Protein AF-A0A930XQI2-F1 (afdb_monomer_lite)

Secondary structure (DSSP, 8-state):
-PPB---HHHHHHHHHHHHHHHHHHHHHHHHTSS-----------------------------HHHHHHHHHHHT-TTT-GGGSS-BSSHHHHHHHHHHHHHHHHHHHHHHHSHHHHHHHHHHHT--

Radius of gyration: 22.79 Å; chains: 1; bounding box: 44×42×72 Å

Foldseek 3Di:
DDFDAQDLVLLLVLLVVVLVVVLVVVVVVVVPPDDPDDDPDDDDDDDDDDDPDDDCPVSVDPDPPLLVVLSCVLPPCVNCVRNVDGDPDPVVSVVSSVVSSVSSNVSSVVVVPPPVVVVVVVVVVVD

pLDDT: mean 75.08, std 19.63, range [41.56, 96.0]

Sequence (127 aa):
MQPIYPLRSYIRFSAKSQLLAEQLGTAVAQHFTSTSDVDPFGTPPTSVSEPSDYSQNSLPRFDDELFSVVAATVLHPCRHPEVYEPCASAAEASAIEDRVSAEIVAAYQNVQSPFKAEIVERLNQLL

Structure (mmCIF, N/CA/C/O backbone):
data_AF-A0A930XQI2-F1
#
_entry.id   AF-A0A930XQI2-F1
#
loop_
_atom_site.group_PDB
_atom_site.id
_atom_site.type_symbol
_atom_site.label_atom_id
_atom_site.label_alt_id
_atom_site.label_comp_id
_atom_site.label_asym_id
_atom_site.label_entity_id
_atom_site.label_seq_id
_atom_site.pdbx_PDB_ins_code
_atom_site.Cartn_x
_atom_site.Cartn_y
_atom_site.Cartn_z
_atom_site.occupancy
_atom_site.B_iso_or_equiv
_atom_site.auth_seq_id
_atom_site.auth_comp_id
_atom_site.auth_asym_id
_atom_site.auth_atom_id
_atom_site.pdbx_PDB_model_num
ATOM 1 N N . MET A 1 1 ? 18.046 -7.227 -21.001 1.00 69.44 1 MET A N 1
ATOM 2 C CA . MET A 1 1 ? 17.536 -6.199 -20.070 1.00 69.44 1 MET A CA 1
ATOM 3 C C . MET A 1 1 ? 16.785 -6.910 -18.964 1.00 69.44 1 MET A C 1
ATOM 5 O O . MET A 1 1 ? 16.069 -7.853 -19.278 1.00 69.44 1 MET A O 1
ATOM 9 N N . GLN A 1 2 ? 17.016 -6.553 -17.700 1.00 80.81 2 GLN A N 1
ATOM 10 C CA . GLN A 1 2 ? 16.258 -7.136 -16.590 1.00 80.81 2 GLN A CA 1
ATOM 11 C C . GLN A 1 2 ? 14.880 -6.464 -16.518 1.00 80.81 2 GLN A C 1
ATOM 13 O O . GLN A 1 2 ? 14.814 -5.246 -16.689 1.00 80.81 2 GLN A O 1
ATOM 18 N N . PRO A 1 3 ? 13.797 -7.229 -16.315 1.00 85.81 3 PRO A N 1
ATOM 19 C CA . PRO A 1 3 ? 12.474 -6.654 -16.123 1.00 85.81 3 PRO A CA 1
ATOM 20 C C . PRO A 1 3 ? 12.429 -5.851 -14.816 1.00 85.81 3 PRO A C 1
ATOM 22 O O . PRO A 1 3 ? 12.958 -6.292 -13.794 1.00 85.81 3 PRO A O 1
ATOM 25 N N . ILE A 1 4 ? 11.816 -4.670 -14.869 1.00 92.38 4 ILE A N 1
ATOM 26 C CA . ILE A 1 4 ? 11.645 -3.769 -13.726 1.00 92.38 4 ILE A CA 1
ATOM 27 C C . ILE A 1 4 ? 10.245 -4.003 -13.177 1.00 92.38 4 ILE A C 1
ATOM 29 O O . ILE A 1 4 ? 9.290 -4.015 -13.946 1.00 92.38 4 ILE A O 1
ATOM 33 N N . TYR A 1 5 ? 10.126 -4.183 -11.867 1.00 93.56 5 TYR A N 1
ATOM 34 C CA . TYR A 1 5 ? 8.843 -4.391 -11.205 1.00 93.56 5 TYR A CA 1
ATOM 35 C C . TYR A 1 5 ? 8.682 -3.414 -10.046 1.00 93.56 5 TYR A C 1
ATOM 37 O O . TYR A 1 5 ? 9.676 -3.141 -9.365 1.00 93.56 5 TYR A O 1
ATOM 45 N N . PRO A 1 6 ? 7.448 -2.971 -9.763 1.00 93.12 6 PRO A N 1
ATOM 46 C CA . PRO A 1 6 ? 7.131 -2.283 -8.524 1.00 93.12 6 PRO A CA 1
ATOM 47 C C . PRO A 1 6 ? 7.478 -3.152 -7.308 1.00 93.12 6 PRO A C 1
ATOM 49 O O . PRO A 1 6 ? 7.094 -4.325 -7.197 1.00 93.12 6 PRO A O 1
ATOM 52 N N . LEU A 1 7 ? 8.205 -2.581 -6.357 1.00 93.81 7 LEU A N 1
ATOM 53 C CA . LEU A 1 7 ? 8.669 -3.273 -5.168 1.00 93.81 7 LEU A CA 1
ATOM 54 C C . LEU A 1 7 ? 7.603 -3.234 -4.076 1.00 93.81 7 LEU A C 1
ATOM 56 O O . LEU A 1 7 ? 7.412 -2.257 -3.358 1.00 93.81 7 LEU A O 1
ATOM 60 N N . ARG A 1 8 ? 6.945 -4.370 -3.864 1.00 92.88 8 ARG A N 1
ATOM 61 C CA . ARG A 1 8 ? 5.876 -4.524 -2.857 1.00 92.88 8 ARG A CA 1
ATOM 62 C C . ARG A 1 8 ? 6.361 -4.250 -1.429 1.00 92.88 8 ARG A C 1
ATOM 64 O O . ARG A 1 8 ? 5.598 -3.765 -0.597 1.00 92.88 8 ARG A O 1
ATOM 71 N N . SER A 1 9 ? 7.630 -4.543 -1.142 1.00 93.06 9 SER A N 1
ATOM 72 C CA . SER A 1 9 ? 8.288 -4.177 0.117 1.00 93.06 9 SER A CA 1
ATOM 73 C C . SER A 1 9 ? 8.449 -2.664 0.263 1.00 93.06 9 SER A C 1
ATOM 75 O O . SER A 1 9 ? 8.172 -2.141 1.340 1.00 93.06 9 SER A O 1
ATOM 77 N N . TYR A 1 10 ? 8.833 -1.967 -0.810 1.00 93.69 10 TYR A N 1
ATOM 78 C CA . TYR A 1 10 ? 8.949 -0.510 -0.830 1.00 93.69 10 TYR A CA 1
ATOM 79 C C . TYR A 1 10 ? 7.587 0.158 -0.637 1.00 93.69 10 TYR A C 1
ATOM 81 O O . TYR A 1 10 ? 7.456 1.024 0.220 1.00 93.69 10 TYR A O 1
ATOM 89 N N . ILE A 1 11 ? 6.548 -0.324 -1.325 1.00 94.12 11 ILE A N 1
ATOM 90 C CA . ILE A 1 11 ? 5.170 0.170 -1.178 1.00 94.12 11 ILE A CA 1
ATOM 91 C C . ILE A 1 11 ? 4.709 0.108 0.286 1.00 94.12 11 ILE A C 1
ATOM 93 O O . ILE A 1 11 ? 4.231 1.100 0.837 1.00 94.12 11 ILE A O 1
ATOM 97 N N . ARG A 1 12 ? 4.888 -1.048 0.944 1.00 93.75 12 ARG A N 1
ATOM 98 C CA . ARG A 1 12 ? 4.540 -1.224 2.367 1.00 93.75 12 ARG A CA 1
ATOM 99 C C . ARG A 1 12 ? 5.370 -0.319 3.271 1.00 93.75 12 ARG A C 1
ATOM 101 O O . ARG A 1 12 ? 4.831 0.267 4.204 1.00 93.75 12 ARG A O 1
ATOM 108 N N . PHE A 1 13 ? 6.670 -0.219 3.010 1.00 94.69 13 PHE A N 1
ATOM 109 C CA . PHE A 1 13 ? 7.567 0.627 3.788 1.00 94.69 13 PHE A CA 1
ATOM 110 C C . PHE A 1 13 ? 7.182 2.108 3.681 1.00 94.69 13 PHE A C 1
ATOM 112 O O . PHE A 1 13 ? 7.039 2.765 4.709 1.00 94.69 13 PHE A O 1
ATOM 119 N N . SER A 1 14 ? 6.952 2.605 2.463 1.00 93.00 14 SER A N 1
ATOM 120 C CA . SER A 1 14 ? 6.549 3.988 2.195 1.00 93.00 14 SER A CA 1
ATOM 121 C C . SER A 1 14 ? 5.236 4.323 2.904 1.00 93.00 14 SER A C 1
ATOM 123 O O . SER A 1 14 ? 5.188 5.265 3.695 1.00 93.00 14 SER A O 1
ATOM 125 N N . ALA A 1 15 ? 4.207 3.483 2.736 1.00 91.62 15 ALA A N 1
ATOM 126 C CA . ALA A 1 15 ? 2.913 3.682 3.388 1.00 91.62 15 ALA A CA 1
ATOM 127 C C . ALA A 1 15 ? 3.027 3.690 4.923 1.00 91.62 15 ALA A C 1
ATOM 129 O O . ALA A 1 15 ? 2.484 4.569 5.592 1.00 91.62 15 ALA A O 1
ATOM 130 N N . LYS A 1 16 ? 3.781 2.742 5.497 1.00 91.69 16 LYS A N 1
ATOM 131 C CA . LYS A 1 16 ? 4.007 2.684 6.948 1.00 91.69 16 LYS A CA 1
ATOM 132 C C . LYS A 1 16 ? 4.763 3.915 7.454 1.00 91.69 16 LYS A C 1
ATOM 134 O O . LYS A 1 16 ? 4.397 4.466 8.488 1.00 91.69 16 LYS A O 1
ATOM 139 N N . SER A 1 17 ? 5.795 4.357 6.737 1.00 89.56 17 SER A N 1
ATOM 140 C CA . SER A 1 17 ? 6.571 5.544 7.105 1.00 89.56 17 SER A CA 1
ATOM 141 C C . SER A 1 17 ? 5.712 6.809 7.105 1.00 89.56 17 SER A C 1
ATOM 143 O O . SER A 1 17 ? 5.868 7.633 8.003 1.00 89.56 17 SER A O 1
ATOM 145 N N . GLN A 1 18 ? 4.805 6.958 6.134 1.00 89.50 18 GLN A N 1
ATOM 146 C CA . GLN A 1 18 ? 3.879 8.093 6.067 1.00 89.50 18 GLN A CA 1
ATOM 147 C C . GLN A 1 18 ? 2.922 8.102 7.267 1.00 89.50 18 GLN A C 1
ATOM 149 O O . GLN A 1 18 ? 2.842 9.100 7.979 1.00 89.50 18 GLN A O 1
ATOM 154 N N . LEU A 1 19 ? 2.288 6.965 7.568 1.00 88.56 19 LEU A N 1
ATOM 155 C CA . LEU A 1 19 ? 1.374 6.841 8.711 1.00 88.56 19 LEU A CA 1
ATOM 156 C C . LEU A 1 19 ? 2.068 7.103 10.056 1.00 88.56 19 LEU A C 1
ATOM 158 O O . LEU A 1 19 ? 1.518 7.781 10.922 1.00 88.56 19 LEU A O 1
ATOM 162 N N . LEU A 1 20 ? 3.291 6.595 10.237 1.00 86.44 20 LEU A N 1
ATOM 163 C CA . LEU A 1 20 ? 4.073 6.858 11.447 1.00 86.44 20 LEU A CA 1
ATOM 164 C C . LEU A 1 20 ? 4.465 8.336 11.566 1.00 86.44 20 LEU A C 1
ATOM 166 O O . LEU A 1 20 ? 4.419 8.888 12.665 1.00 86.44 20 LEU A O 1
ATOM 170 N N . ALA A 1 21 ? 4.825 8.989 10.456 1.00 84.38 21 ALA A N 1
ATOM 171 C CA . ALA A 1 21 ? 5.153 10.413 10.447 1.00 84.38 21 ALA A CA 1
ATOM 172 C C . ALA A 1 21 ? 3.947 11.282 10.842 1.00 84.38 21 ALA A C 1
ATOM 174 O O . ALA A 1 21 ? 4.096 12.209 11.638 1.00 84.38 21 ALA A O 1
ATOM 175 N N . GLU A 1 22 ? 2.747 10.955 10.361 1.00 79.50 22 GLU A N 1
ATOM 176 C CA . GLU A 1 22 ? 1.507 11.644 10.744 1.00 79.50 22 GLU A CA 1
ATOM 177 C C . GLU A 1 22 ? 1.162 11.449 12.226 1.00 79.50 2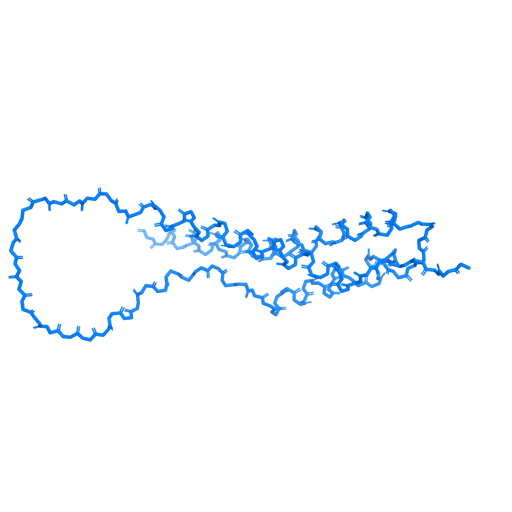2 GLU A C 1
ATOM 179 O O . GLU A 1 22 ? 0.757 12.398 12.904 1.00 79.50 22 GLU A O 1
ATOM 184 N N . GLN A 1 23 ? 1.368 10.243 12.762 1.00 74.12 23 GLN A N 1
ATOM 185 C CA . GLN A 1 23 ? 1.157 9.951 14.184 1.00 74.12 23 GLN A CA 1
ATOM 186 C C . GLN A 1 23 ? 2.161 10.678 15.087 1.00 74.12 23 GLN A C 1
ATOM 188 O O . GLN A 1 23 ? 1.786 11.189 16.141 1.00 74.12 23 GLN A O 1
ATOM 193 N N . LEU A 1 24 ? 3.425 10.779 14.672 1.00 70.00 24 LEU A N 1
ATOM 194 C CA . LEU A 1 24 ? 4.448 11.548 15.388 1.00 70.00 24 LEU A CA 1
ATOM 195 C C . LEU A 1 24 ? 4.178 13.059 15.309 1.00 70.00 24 LEU A C 1
ATOM 197 O O . LEU A 1 24 ? 4.322 13.760 16.309 1.00 70.00 24 LEU A O 1
ATOM 201 N N . GLY A 1 25 ? 3.740 13.563 14.152 1.00 58.25 25 GLY A N 1
ATOM 202 C CA . GLY A 1 25 ? 3.392 14.975 13.967 1.00 58.25 25 GLY A CA 1
ATOM 203 C C . GLY A 1 25 ? 2.190 15.412 14.811 1.00 58.25 25 GLY A C 1
ATOM 204 O O . GLY A 1 25 ? 2.207 16.485 15.415 1.00 58.25 25 GLY A O 1
ATOM 205 N N . THR A 1 26 ? 1.170 14.558 14.915 1.00 56.44 26 THR A N 1
ATOM 206 C CA . THR A 1 26 ? -0.009 14.799 15.765 1.00 56.44 26 THR A CA 1
ATOM 207 C C . THR A 1 26 ? 0.301 14.652 17.257 1.00 56.44 26 THR A C 1
ATOM 209 O O . THR A 1 26 ? -0.201 15.446 18.054 1.00 56.44 26 THR A O 1
ATOM 212 N N . ALA A 1 27 ? 1.181 13.719 17.639 1.00 52.88 27 ALA A N 1
ATOM 213 C CA . ALA A 1 27 ? 1.646 13.560 19.018 1.00 52.88 27 ALA A CA 1
ATOM 214 C C . ALA A 1 27 ? 2.308 14.833 19.564 1.00 52.88 27 ALA A C 1
ATOM 216 O O . ALA A 1 27 ? 1.982 15.296 20.656 1.00 52.88 27 ALA A O 1
ATOM 217 N N . VAL A 1 28 ? 3.213 15.432 18.785 1.00 50.81 28 VAL A N 1
ATOM 218 C CA . VAL A 1 28 ? 3.949 16.640 19.189 1.00 50.81 28 VAL A CA 1
ATOM 219 C C . VAL A 1 28 ? 3.014 17.845 19.348 1.00 50.81 28 VAL A C 1
ATOM 221 O O . VAL A 1 28 ? 3.188 18.630 20.279 1.00 50.81 28 VAL A O 1
ATOM 224 N N . ALA A 1 29 ? 1.986 17.968 18.502 1.00 47.59 29 ALA A N 1
ATOM 225 C CA . ALA A 1 29 ? 1.014 19.059 18.587 1.00 47.59 29 ALA A CA 1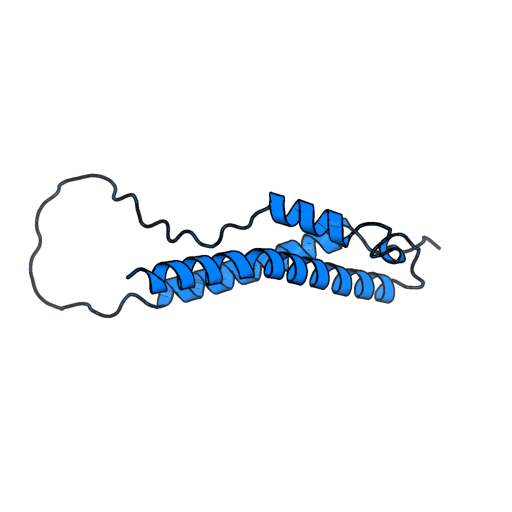
ATOM 226 C C . ALA A 1 29 ? 0.149 19.003 19.863 1.00 47.59 29 ALA A C 1
ATOM 228 O O . ALA A 1 29 ? -0.172 20.046 20.430 1.00 47.59 29 ALA A O 1
ATOM 229 N N . GLN A 1 30 ? -0.193 17.805 20.351 1.00 46.91 30 GLN A N 1
ATOM 230 C CA . GLN A 1 30 ? -1.025 17.632 21.552 1.00 46.91 30 GLN A CA 1
ATOM 231 C C . GLN A 1 30 ? -0.267 17.861 22.868 1.00 46.91 30 GLN A C 1
ATOM 233 O O . GLN A 1 30 ? -0.881 18.187 23.881 1.00 46.91 30 GLN A O 1
ATOM 238 N N . HIS A 1 31 ? 1.064 17.736 22.872 1.00 46.09 31 HIS A N 1
ATOM 239 C CA . HIS A 1 31 ? 1.880 17.998 24.062 1.00 46.09 31 HIS A CA 1
ATOM 240 C C . HIS A 1 31 ? 2.143 19.489 24.323 1.00 46.09 31 HIS A C 1
ATOM 242 O O . HIS A 1 31 ? 2.588 19.840 25.414 1.00 46.09 31 HIS A O 1
ATOM 248 N N . PHE A 1 32 ? 1.858 20.374 23.363 1.00 45.34 32 PHE A N 1
ATOM 249 C CA . PHE A 1 32 ? 2.159 21.805 23.480 1.00 45.34 32 PHE A CA 1
ATOM 250 C C . PHE A 1 32 ? 0.986 22.670 23.973 1.00 45.34 32 PHE A C 1
ATOM 252 O O . PHE A 1 32 ? 1.171 23.864 24.197 1.00 45.34 32 PHE A O 1
ATOM 259 N N . THR A 1 33 ? -0.210 22.106 24.175 1.00 46.34 33 THR A N 1
ATOM 260 C CA . THR A 1 33 ? -1.412 22.886 24.539 1.00 46.34 33 THR A CA 1
ATOM 261 C C . THR A 1 33 ? -1.707 22.980 26.039 1.00 46.34 33 THR A C 1
ATOM 263 O O . THR A 1 33 ? -2.703 23.594 26.408 1.00 46.34 33 THR A O 1
ATOM 266 N N . SER A 1 34 ? -0.867 22.436 26.927 1.00 49.09 34 SER A N 1
ATOM 267 C CA . SER A 1 34 ? -1.115 22.498 28.378 1.00 49.09 34 SER A CA 1
ATOM 268 C C . SER A 1 34 ? 0.130 22.817 29.196 1.00 49.09 34 SER A C 1
ATOM 270 O O . SER A 1 34 ? 0.572 21.978 29.962 1.00 49.09 34 SER A O 1
ATOM 272 N N . THR A 1 35 ? 0.659 24.040 29.108 1.00 50.22 35 THR A N 1
ATOM 273 C CA . THR A 1 35 ? 1.407 24.646 30.229 1.00 50.22 35 THR A CA 1
ATOM 274 C C . THR A 1 35 ? 1.374 26.173 30.123 1.00 50.22 35 THR A C 1
ATOM 276 O O . THR A 1 35 ? 2.261 26.772 29.518 1.00 50.22 35 THR A O 1
ATOM 279 N N . SER A 1 36 ? 0.363 26.835 30.683 1.00 47.66 36 SER A N 1
ATOM 280 C CA . SER A 1 36 ? 0.417 28.283 30.954 1.00 47.66 36 SER A CA 1
ATOM 281 C C . SER A 1 36 ? -0.587 28.673 32.039 1.00 47.66 36 SER A C 1
ATOM 283 O O . SER A 1 36 ? -1.500 29.438 31.780 1.00 47.66 36 SER A O 1
ATOM 285 N N . ASP A 1 37 ? -0.415 28.142 33.246 1.00 45.53 37 ASP A N 1
ATOM 286 C CA . ASP A 1 37 ? -0.809 28.858 34.463 1.00 45.53 37 ASP A CA 1
ATOM 287 C C . ASP A 1 37 ? 0.170 28.451 35.568 1.00 45.53 37 ASP A C 1
ATOM 289 O O . ASP A 1 37 ? 0.072 27.383 36.170 1.00 45.53 37 ASP A O 1
ATOM 293 N N . VAL A 1 38 ? 1.211 29.267 35.737 1.00 50.09 38 VAL A N 1
ATOM 294 C CA . VAL A 1 38 ? 2.162 29.176 36.848 1.00 50.09 38 VAL A CA 1
ATOM 295 C C . VAL A 1 38 ? 1.888 30.374 37.743 1.00 50.09 38 VAL A C 1
ATOM 297 O O . VAL A 1 38 ? 2.313 31.490 37.446 1.00 50.09 38 VAL A O 1
ATOM 300 N N . ASP A 1 39 ? 1.155 30.128 38.826 1.00 42.78 39 ASP A N 1
ATOM 301 C CA . ASP A 1 39 ? 1.002 31.057 39.942 1.00 42.78 39 ASP A CA 1
ATOM 302 C C . ASP A 1 39 ? 2.360 31.237 40.652 1.00 42.78 39 ASP A C 1
ATOM 304 O O . ASP A 1 39 ? 2.981 30.248 41.058 1.00 42.78 39 ASP A O 1
ATOM 308 N N . PRO A 1 40 ? 2.861 32.472 40.833 1.00 49.12 40 PRO A N 1
ATOM 309 C CA . PRO A 1 40 ? 4.192 32.705 41.374 1.00 49.12 40 PRO A CA 1
ATOM 310 C C . PRO A 1 40 ? 4.189 32.946 42.893 1.00 49.12 40 PRO A C 1
ATOM 312 O O . PRO A 1 40 ? 4.827 33.893 43.323 1.00 49.12 40 PRO A O 1
ATOM 315 N N . PHE A 1 41 ? 3.514 32.157 43.740 1.00 48.16 41 PHE A N 1
ATOM 316 C CA . PHE A 1 41 ? 3.669 32.297 45.206 1.00 48.16 41 PHE A CA 1
ATOM 317 C C . PHE A 1 41 ? 3.253 31.037 46.002 1.00 48.16 41 PHE A C 1
ATOM 319 O O . PHE A 1 41 ? 2.080 30.692 46.036 1.00 48.16 41 PHE A O 1
ATOM 326 N N . GLY A 1 42 ? 4.190 30.432 46.759 1.00 41.56 42 GLY A N 1
ATOM 327 C CA . GLY A 1 42 ? 3.873 29.808 48.062 1.00 41.56 42 GLY A CA 1
ATOM 328 C C . GLY A 1 42 ? 4.187 28.317 48.308 1.00 41.56 42 GLY A C 1
ATOM 329 O O . GLY A 1 42 ? 3.351 27.456 48.081 1.00 41.56 42 GLY A O 1
ATOM 330 N N . THR A 1 43 ? 5.308 28.077 49.010 1.00 45.78 43 THR A N 1
ATOM 331 C CA . THR A 1 43 ? 5.608 26.993 49.995 1.00 45.78 43 THR A CA 1
ATOM 332 C C . THR A 1 43 ? 5.819 25.517 49.575 1.00 45.78 43 THR A C 1
ATOM 334 O O . THR A 1 43 ? 5.058 24.981 48.779 1.00 45.78 43 THR A O 1
ATOM 337 N N . PRO A 1 44 ? 6.811 24.809 50.182 1.00 61.84 44 PRO A N 1
ATOM 338 C CA . PRO A 1 44 ? 7.031 23.373 49.994 1.00 61.84 44 PRO A CA 1
ATOM 339 C C . PRO A 1 44 ? 6.309 22.532 51.065 1.00 61.84 44 PRO A C 1
ATOM 341 O O . PRO A 1 44 ? 6.233 22.949 52.225 1.00 61.84 44 PRO A O 1
ATOM 344 N N . PRO A 1 45 ? 5.880 21.305 50.727 1.00 48.62 45 PRO A N 1
ATOM 345 C CA . PRO A 1 45 ? 5.926 20.233 51.717 1.00 48.62 45 PRO A CA 1
ATOM 346 C C . PRO A 1 45 ? 6.465 18.899 51.168 1.00 48.62 45 PRO A C 1
ATOM 348 O O . PRO A 1 45 ? 6.101 18.430 50.098 1.00 48.62 45 PRO A O 1
ATOM 351 N N . THR A 1 46 ? 7.354 18.313 51.969 1.00 41.94 46 THR A N 1
ATOM 352 C CA . THR A 1 46 ? 7.372 16.918 52.438 1.00 41.94 46 THR A CA 1
ATOM 353 C C . THR A 1 46 ? 6.945 15.786 51.489 1.00 41.94 46 THR A C 1
ATOM 355 O O . THR A 1 46 ? 5.779 15.623 51.156 1.00 41.94 46 THR A O 1
ATOM 358 N N . SER A 1 47 ? 7.934 14.928 51.212 1.00 55.38 47 SER A N 1
ATOM 359 C CA . SER A 1 47 ? 7.879 13.496 50.873 1.00 55.38 47 SER A CA 1
ATOM 360 C C . SER A 1 47 ? 6.559 12.767 51.178 1.00 55.38 47 SER A C 1
ATOM 362 O O . SER A 1 47 ? 6.108 12.831 52.319 1.00 55.38 47 SER A O 1
ATOM 364 N N . VAL A 1 48 ? 6.022 12.020 50.196 1.00 45.94 48 VAL A N 1
ATOM 365 C CA . VAL A 1 48 ? 5.425 10.662 50.293 1.00 45.94 48 VAL A CA 1
ATOM 366 C C . VAL A 1 48 ? 4.805 10.249 48.935 1.00 45.94 48 VAL A C 1
ATOM 368 O O . VAL A 1 48 ? 4.115 11.039 48.300 1.00 45.94 48 VAL A O 1
ATOM 371 N N . SER A 1 49 ? 5.030 8.977 48.570 1.00 44.47 49 SER A N 1
ATOM 372 C CA . SER A 1 49 ? 4.315 8.126 47.592 1.00 44.47 49 SER A CA 1
ATOM 373 C C . SER A 1 49 ? 4.575 8.275 46.083 1.00 44.47 49 SER A C 1
ATOM 375 O O . SER A 1 49 ? 4.098 9.197 45.440 1.00 44.47 49 SER A O 1
ATOM 377 N N . GLU A 1 50 ? 5.324 7.293 45.560 1.00 45.50 50 GLU A N 1
ATOM 378 C CA . GLU A 1 50 ? 4.955 6.295 44.526 1.00 45.50 50 GLU A CA 1
ATOM 379 C C . GLU A 1 50 ? 4.074 6.659 43.303 1.00 45.50 50 GLU A C 1
ATOM 381 O O . GLU A 1 50 ? 3.273 7.589 43.315 1.00 45.50 50 GLU A O 1
ATOM 386 N N . PRO A 1 51 ? 4.273 5.931 42.184 1.00 49.41 51 PRO A N 1
ATOM 387 C CA . PRO A 1 51 ? 4.167 6.466 40.838 1.00 49.41 51 PRO A CA 1
ATOM 388 C C . PRO A 1 51 ? 2.707 6.649 40.439 1.00 49.41 51 PRO A C 1
ATOM 390 O O . PRO A 1 51 ? 1.927 5.699 40.414 1.00 49.41 51 PRO A O 1
ATOM 393 N N . SER A 1 52 ? 2.344 7.873 40.065 1.00 44.12 52 SER A N 1
ATOM 394 C CA . SER A 1 52 ? 1.097 8.112 39.343 1.00 44.12 52 SER A CA 1
ATOM 395 C C . SER A 1 52 ? 1.269 7.648 37.898 1.00 44.12 52 SER A C 1
ATOM 397 O O . SER A 1 52 ? 1.617 8.409 36.997 1.00 44.12 52 SER A O 1
ATOM 399 N N . ASP A 1 53 ? 1.058 6.345 37.724 1.00 48.62 53 ASP A N 1
ATOM 400 C CA . ASP A 1 53 ? 0.427 5.767 36.544 1.00 48.62 53 ASP A CA 1
ATOM 401 C C . ASP A 1 53 ? -0.883 6.524 36.235 1.00 48.62 53 ASP A C 1
ATOM 403 O O . ASP A 1 53 ? -1.488 7.117 37.128 1.00 48.62 53 ASP A O 1
ATOM 407 N N . TYR A 1 54 ? -1.338 6.468 34.982 1.00 45.19 54 TYR A N 1
ATOM 408 C CA . TYR A 1 54 ? -2.533 7.139 34.431 1.00 45.19 54 TYR A CA 1
ATOM 409 C C . TYR A 1 54 ? -2.372 8.591 33.948 1.00 45.19 54 TYR A C 1
ATOM 411 O O . TYR A 1 54 ? -3.148 9.489 34.263 1.00 45.19 54 TYR A O 1
ATOM 419 N N . SER A 1 55 ? -1.450 8.798 33.013 1.00 46.47 55 SER A N 1
ATOM 420 C CA . SER A 1 55 ? -1.778 9.588 31.816 1.00 46.47 55 SER A CA 1
ATOM 421 C C . SER A 1 55 ? -1.023 9.039 30.616 1.00 46.47 55 SER A C 1
ATOM 423 O O . SER A 1 55 ? -0.232 9.711 29.959 1.00 46.47 55 SER A O 1
ATOM 425 N N . GLN A 1 56 ? -1.314 7.777 30.294 1.00 45.00 56 GLN A N 1
ATOM 426 C CA . GLN A 1 56 ? -1.290 7.363 28.900 1.00 45.00 56 GLN A CA 1
ATOM 427 C C . GLN A 1 56 ? -2.418 8.130 28.202 1.00 45.00 56 GLN A C 1
ATOM 429 O O . GLN A 1 56 ? -3.511 7.605 27.999 1.00 45.00 56 GLN A O 1
ATOM 434 N N . ASN A 1 57 ? -2.142 9.384 27.826 1.00 42.84 57 ASN A N 1
ATOM 435 C CA . ASN A 1 57 ? -2.665 9.925 26.580 1.00 42.84 57 ASN A CA 1
ATOM 436 C C . ASN A 1 57 ? -2.291 8.879 25.539 1.00 42.84 57 ASN A C 1
ATOM 438 O O . ASN A 1 57 ? -1.146 8.842 25.082 1.00 42.84 57 ASN A O 1
ATOM 442 N N . SER A 1 58 ? -3.194 7.928 25.290 1.00 51.31 58 SER A N 1
ATOM 443 C CA . SER A 1 58 ? -2.959 6.857 24.344 1.00 51.31 58 SER A CA 1
ATOM 444 C C . SER A 1 58 ? -2.961 7.531 22.986 1.00 51.31 58 SER A C 1
ATOM 446 O O . SER A 1 58 ? -3.998 7.641 22.324 1.00 51.31 58 SER A O 1
ATOM 448 N N . LEU A 1 59 ? -1.790 8.037 22.599 1.00 52.59 59 LEU A N 1
ATOM 449 C CA . LEU A 1 59 ? -1.469 8.331 21.220 1.00 52.59 59 LEU A CA 1
ATOM 450 C C . LEU A 1 59 ? -2.069 7.195 20.403 1.00 52.59 59 LEU A C 1
ATOM 452 O O . LEU A 1 59 ? -1.915 6.041 20.825 1.00 52.59 59 LEU A O 1
ATOM 456 N N . PRO A 1 60 ? -2.811 7.486 19.321 1.00 58.66 60 PRO A N 1
ATOM 457 C CA . PRO A 1 60 ? -3.376 6.437 18.494 1.00 58.66 60 PRO A CA 1
ATOM 458 C C . PRO A 1 60 ? -2.222 5.532 18.082 1.00 58.66 60 PRO A C 1
ATOM 460 O O . PRO A 1 60 ? -1.393 5.900 17.256 1.00 58.66 60 PRO A O 1
ATOM 463 N N . ARG A 1 61 ? -2.109 4.386 18.753 1.00 73.56 61 ARG A N 1
ATOM 464 C CA . ARG A 1 61 ? -0.996 3.471 18.568 1.00 73.56 61 ARG A CA 1
ATOM 465 C C . ARG A 1 61 ? -1.114 2.965 17.141 1.00 73.56 61 ARG A C 1
ATOM 467 O O . ARG A 1 61 ? -2.212 2.626 16.703 1.00 73.56 61 ARG A O 1
ATOM 474 N N . PHE A 1 62 ? -0.011 2.982 16.400 1.00 83.69 62 PHE A N 1
ATOM 475 C CA . PHE A 1 62 ? 0.026 2.338 15.096 1.00 83.69 62 PHE A CA 1
ATOM 476 C C . PHE A 1 62 ? -0.435 0.886 15.247 1.00 83.69 62 PHE A C 1
ATOM 478 O O . PHE A 1 62 ? 0.114 0.149 16.069 1.00 83.69 62 PHE A O 1
ATOM 485 N N . ASP A 1 63 ? -1.457 0.502 14.493 1.00 88.50 63 ASP A N 1
ATOM 486 C CA . ASP A 1 63 ? -1.993 -0.849 14.499 1.00 88.50 63 ASP A CA 1
ATOM 487 C C . ASP A 1 63 ? -1.350 -1.621 13.344 1.00 88.50 63 ASP A C 1
ATOM 489 O O . ASP A 1 63 ? -1.761 -1.531 12.184 1.00 88.50 63 ASP A O 1
ATOM 493 N N . ASP A 1 64 ? -0.278 -2.344 13.673 1.00 87.56 64 ASP A N 1
ATOM 494 C CA . ASP A 1 64 ? 0.468 -3.172 12.725 1.00 87.56 64 ASP A CA 1
ATOM 495 C C . ASP A 1 64 ? -0.387 -4.303 12.128 1.00 87.56 64 ASP A C 1
ATOM 497 O O . ASP A 1 64 ? -0.180 -4.673 10.967 1.00 87.56 64 ASP A O 1
ATOM 501 N N . GLU A 1 65 ? -1.354 -4.842 12.879 1.00 89.75 65 GLU A N 1
ATOM 502 C CA . GLU A 1 65 ? -2.238 -5.904 12.389 1.00 89.75 65 GLU A CA 1
ATOM 503 C C . GLU A 1 65 ? -3.227 -5.345 11.367 1.00 89.75 65 GLU A C 1
ATOM 505 O O . GLU A 1 65 ? -3.330 -5.871 10.252 1.00 89.75 65 GLU A O 1
ATOM 510 N N . LEU A 1 66 ? -3.876 -4.225 11.695 1.00 89.25 66 LEU A N 1
ATOM 511 C CA . LEU A 1 66 ? -4.748 -3.509 10.769 1.00 89.25 66 LEU A CA 1
ATOM 512 C C . LEU A 1 66 ? -3.987 -3.094 9.506 1.00 89.25 66 LEU A C 1
ATOM 514 O O . LEU A 1 66 ? -4.469 -3.313 8.392 1.00 89.25 66 LEU A O 1
ATOM 518 N N . PHE A 1 67 ? -2.780 -2.542 9.658 1.00 92.94 67 PHE A N 1
ATOM 519 C CA . PHE A 1 67 ? -1.941 -2.171 8.522 1.00 92.94 67 PHE A CA 1
ATOM 520 C C . PHE A 1 67 ? -1.628 -3.375 7.628 1.00 92.94 67 PHE A C 1
ATOM 522 O O . PHE A 1 67 ? -1.736 -3.275 6.406 1.00 92.94 67 PHE A O 1
ATOM 529 N N . SER A 1 68 ? -1.280 -4.521 8.216 1.00 92.00 68 SER A N 1
ATOM 530 C CA . SER A 1 68 ? -1.003 -5.753 7.471 1.00 92.00 68 SER A CA 1
ATOM 531 C C . SER A 1 68 ? -2.213 -6.205 6.646 1.00 92.00 68 SER A C 1
ATOM 533 O O . SER A 1 68 ? -2.073 -6.505 5.455 1.00 92.00 68 SER A O 1
ATOM 535 N N . VAL A 1 69 ? -3.411 -6.184 7.239 1.00 93.69 69 VAL A N 1
ATOM 536 C CA . VAL A 1 69 ? -4.666 -6.546 6.559 1.00 93.69 69 VAL A CA 1
ATOM 537 C C . VAL A 1 69 ? -4.986 -5.572 5.424 1.00 93.69 69 VAL A C 1
ATOM 539 O O . VAL A 1 69 ? -5.283 -6.006 4.306 1.00 93.69 69 VAL A O 1
ATOM 542 N N . VAL A 1 70 ? -4.879 -4.264 5.671 1.00 92.62 70 VAL A N 1
ATOM 543 C CA . VAL A 1 70 ? -5.113 -3.229 4.652 1.00 92.62 70 VAL A CA 1
ATOM 544 C C . VAL A 1 70 ? -4.113 -3.376 3.507 1.00 92.62 70 VAL A C 1
ATOM 546 O O . VAL A 1 70 ? -4.517 -3.464 2.347 1.00 92.62 70 VAL A O 1
ATOM 549 N N . ALA A 1 71 ? -2.821 -3.494 3.812 1.00 92.69 71 ALA A N 1
ATOM 550 C CA . ALA A 1 71 ? -1.775 -3.651 2.809 1.00 92.69 71 ALA A CA 1
ATOM 551 C C . ALA A 1 71 ? -1.957 -4.930 1.981 1.00 92.69 71 ALA A C 1
ATOM 553 O O . ALA A 1 71 ? -1.760 -4.900 0.768 1.00 92.69 71 ALA A O 1
ATOM 554 N N . ALA A 1 72 ? -2.345 -6.050 2.600 1.00 92.19 72 ALA A N 1
ATOM 555 C CA . ALA A 1 72 ? -2.630 -7.296 1.888 1.00 92.19 72 ALA A CA 1
ATOM 556 C C . ALA A 1 72 ? -3.857 -7.178 0.970 1.00 92.19 72 ALA A C 1
ATOM 558 O O . ALA A 1 72 ? -3.847 -7.716 -0.138 1.00 92.19 72 ALA A O 1
ATOM 559 N N . THR A 1 73 ? -4.885 -6.455 1.416 1.00 92.12 73 THR A N 1
ATOM 560 C CA . THR A 1 73 ? -6.118 -6.228 0.653 1.00 92.12 73 THR A CA 1
ATOM 561 C C . THR A 1 73 ? -5.876 -5.321 -0.547 1.00 92.12 73 THR A C 1
ATOM 563 O O . THR A 1 73 ? -6.324 -5.633 -1.648 1.00 92.12 73 THR A O 1
ATOM 566 N N .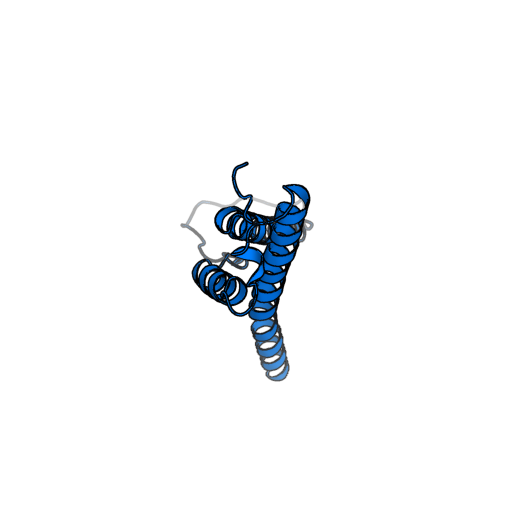 VAL A 1 74 ? -5.153 -4.214 -0.355 1.00 92.25 74 VAL A N 1
ATOM 567 C CA . VAL A 1 74 ? -4.820 -3.273 -1.433 1.00 92.25 74 VAL A CA 1
ATOM 568 C C . VAL A 1 74 ? -3.882 -3.940 -2.433 1.00 92.25 74 VAL A C 1
ATOM 570 O O . VAL A 1 74 ? -4.194 -3.993 -3.614 1.00 92.25 74 VAL A O 1
ATOM 573 N N . LEU A 1 75 ? -2.801 -4.580 -1.973 1.00 93.31 75 LEU A N 1
ATOM 574 C CA . LEU A 1 75 ? -1.847 -5.274 -2.846 1.00 93.31 75 LEU A CA 1
ATOM 575 C C . LEU A 1 75 ? -2.393 -6.565 -3.465 1.00 93.31 75 LEU A C 1
ATOM 577 O O . LEU A 1 75 ? -1.607 -7.328 -4.024 1.00 93.31 75 LEU A O 1
ATOM 581 N N . HIS A 1 76 ? -3.684 -6.868 -3.368 1.00 93.12 76 HIS A N 1
ATOM 582 C CA . HIS A 1 76 ? -4.243 -8.073 -3.963 1.0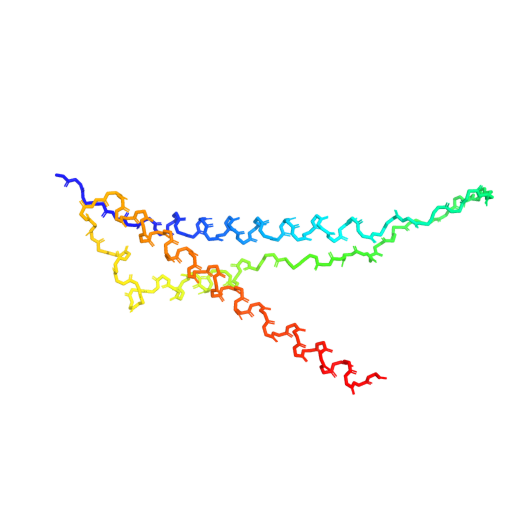0 93.12 76 HIS A CA 1
ATOM 583 C C . HIS A 1 76 ? -4.097 -8.044 -5.503 1.00 93.12 76 HIS A C 1
ATOM 585 O O . HIS A 1 76 ? -4.350 -6.998 -6.105 1.00 93.12 76 HIS A O 1
ATOM 591 N N . PRO A 1 77 ? -3.724 -9.160 -6.169 1.00 90.50 77 PRO A N 1
ATOM 592 C CA . PRO A 1 77 ? -3.500 -9.181 -7.621 1.00 90.50 77 PRO A CA 1
ATOM 593 C C . PRO A 1 77 ? -4.687 -8.684 -8.449 1.00 90.50 77 PRO A C 1
ATOM 595 O O . PRO A 1 77 ? -4.496 -8.082 -9.495 1.00 90.50 77 PRO A O 1
ATOM 598 N N . CYS A 1 78 ? -5.915 -8.891 -7.968 1.00 91.12 78 CYS A N 1
ATOM 599 C CA . CYS A 1 78 ? -7.116 -8.430 -8.665 1.00 91.12 78 CYS A CA 1
ATOM 600 C C . CYS A 1 78 ? -7.358 -6.916 -8.549 1.00 91.12 78 CYS A C 1
ATOM 602 O O . CYS A 1 78 ? -8.179 -6.392 -9.293 1.00 91.12 78 CYS A O 1
ATOM 604 N N . ARG A 1 79 ? -6.709 -6.223 -7.603 1.00 89.38 79 ARG A N 1
ATOM 605 C CA . ARG A 1 79 ? -6.855 -4.769 -7.408 1.00 89.38 79 ARG A CA 1
ATOM 606 C C . ARG A 1 79 ? -5.743 -3.980 -8.084 1.00 89.38 79 ARG A C 1
ATOM 608 O O . ARG A 1 79 ? -6.033 -2.955 -8.686 1.00 89.38 79 ARG A O 1
ATOM 615 N N . HIS A 1 80 ? -4.513 -4.486 -8.007 1.00 91.12 80 HIS A N 1
ATOM 616 C CA . HIS A 1 80 ? -3.354 -3.894 -8.670 1.00 91.12 80 HIS A CA 1
ATOM 617 C C . HIS A 1 80 ? -2.572 -4.942 -9.466 1.00 91.12 80 HIS A C 1
ATOM 619 O O . HIS A 1 80 ? -1.478 -5.328 -9.035 1.00 91.12 80 HIS A O 1
ATOM 625 N N . PRO A 1 81 ? -3.102 -5.441 -10.598 1.00 92.00 81 PRO A N 1
ATOM 626 C CA . PRO A 1 81 ? -2.347 -6.327 -11.484 1.00 92.00 81 PRO A CA 1
ATOM 627 C C . PRO A 1 81 ? -1.025 -5.693 -11.942 1.00 92.00 81 PRO A C 1
ATOM 629 O O . PRO A 1 81 ? -0.009 -6.380 -12.010 1.00 92.00 81 PRO A O 1
ATOM 632 N N . GLU A 1 82 ? -0.994 -4.370 -12.113 1.00 92.38 82 GLU A N 1
ATOM 633 C CA . GLU A 1 82 ? 0.178 -3.592 -12.526 1.00 92.38 82 GLU A CA 1
ATOM 634 C C . GLU A 1 82 ? 1.383 -3.704 -11.573 1.00 92.38 82 GLU A C 1
ATOM 636 O O . GLU A 1 82 ? 2.517 -3.470 -11.974 1.00 92.38 82 GLU A O 1
ATOM 641 N N . VAL A 1 83 ? 1.173 -4.097 -10.311 1.00 92.50 83 VAL A N 1
ATOM 642 C CA . VAL A 1 83 ? 2.256 -4.334 -9.334 1.00 92.50 83 VAL A CA 1
ATOM 643 C C . VAL A 1 83 ? 2.981 -5.666 -9.591 1.00 92.50 83 VAL A C 1
ATOM 645 O O . VAL A 1 83 ? 4.062 -5.911 -9.054 1.00 92.50 83 VAL A O 1
ATOM 648 N N . TYR A 1 84 ? 2.390 -6.544 -10.401 1.00 93.25 84 TYR A N 1
ATOM 649 C CA . TYR A 1 84 ? 2.897 -7.881 -10.724 1.00 93.25 84 TYR A CA 1
ATOM 650 C C . TYR A 1 84 ? 3.372 -7.998 -12.170 1.00 93.25 84 TYR A C 1
ATOM 652 O O . TYR A 1 84 ? 3.859 -9.055 -12.574 1.00 93.25 84 TYR A O 1
ATOM 660 N N . GLU A 1 85 ? 3.233 -6.925 -12.940 1.00 92.62 85 GLU A N 1
ATOM 661 C CA . GLU A 1 85 ? 3.608 -6.865 -14.341 1.00 92.62 85 GLU A CA 1
ATOM 662 C C . GLU A 1 85 ? 4.915 -6.083 -14.516 1.00 92.62 85 GLU A C 1
ATOM 664 O O . GLU A 1 85 ? 5.228 -5.193 -13.720 1.00 92.62 85 GLU A O 1
ATOM 669 N N . PRO A 1 86 ? 5.725 -6.434 -15.528 1.00 93.06 86 PRO A N 1
ATOM 670 C CA . PRO A 1 86 ? 6.955 -5.714 -15.805 1.00 93.06 86 PRO A CA 1
ATOM 671 C C . PRO A 1 86 ? 6.649 -4.318 -16.356 1.00 93.06 86 PRO A C 1
ATOM 673 O O . PRO A 1 86 ? 5.878 -4.169 -17.303 1.00 93.06 86 PRO A O 1
ATOM 676 N N . CYS A 1 87 ? 7.316 -3.303 -15.814 1.00 92.94 87 CYS A N 1
ATOM 677 C CA . CYS A 1 87 ? 7.230 -1.924 -16.283 1.00 92.94 87 CYS A CA 1
ATOM 678 C C . CYS A 1 87 ? 8.218 -1.651 -17.424 1.00 92.94 87 CYS A C 1
ATOM 680 O O . CYS A 1 87 ? 9.296 -2.254 -17.510 1.00 92.94 87 CYS A O 1
ATOM 682 N N . ALA A 1 88 ? 7.890 -0.669 -18.264 1.00 91.06 88 ALA A N 1
ATOM 683 C CA . ALA A 1 88 ? 8.758 -0.198 -19.339 1.00 91.06 88 ALA A CA 1
ATOM 684 C C . ALA A 1 88 ? 9.927 0.656 -18.816 1.00 91.06 88 ALA A C 1
ATOM 686 O O . ALA A 1 88 ? 10.948 0.792 -19.494 1.00 91.06 88 ALA A O 1
ATOM 687 N N . SER A 1 89 ? 9.802 1.237 -17.616 1.00 93.56 89 SER A N 1
ATOM 688 C CA . SER A 1 89 ? 10.848 2.065 -17.006 1.00 93.56 89 SER A CA 1
ATOM 689 C C . SER A 1 89 ? 10.811 2.065 -15.474 1.00 93.56 89 SER A C 1
ATOM 691 O O . SER A 1 89 ? 9.794 1.758 -14.856 1.00 93.56 89 SER A O 1
ATOM 693 N N . ALA A 1 90 ? 11.920 2.478 -14.851 1.00 92.25 90 ALA A N 1
ATOM 694 C CA . ALA A 1 90 ? 11.985 2.690 -13.403 1.00 92.25 90 ALA A CA 1
ATOM 695 C C . ALA A 1 90 ? 11.069 3.830 -12.924 1.00 92.25 90 ALA A C 1
ATOM 697 O O . ALA A 1 90 ? 10.523 3.754 -11.830 1.00 92.25 90 ALA A O 1
ATOM 698 N N . ALA A 1 91 ? 10.867 4.862 -13.751 1.00 94.12 91 ALA A N 1
ATOM 699 C CA . ALA A 1 91 ? 9.966 5.968 -13.429 1.00 94.12 91 ALA A CA 1
ATOM 700 C C . ALA A 1 91 ? 8.502 5.506 -13.355 1.00 94.12 91 ALA A C 1
ATOM 702 O O . ALA A 1 91 ? 7.761 5.931 -12.475 1.00 94.12 91 ALA A O 1
ATOM 703 N N . GLU A 1 92 ? 8.101 4.600 -14.248 1.00 93.50 92 GLU A N 1
ATOM 704 C CA . GLU A 1 92 ? 6.770 3.991 -14.227 1.00 93.50 92 GLU A CA 1
ATOM 705 C C . GLU A 1 92 ? 6.569 3.112 -12.988 1.00 93.50 92 GLU A C 1
ATOM 707 O O . GLU A 1 92 ? 5.556 3.249 -12.304 1.00 93.50 92 GLU A O 1
ATOM 712 N N . ALA A 1 93 ? 7.557 2.275 -12.651 1.00 93.00 93 ALA A N 1
ATOM 713 C CA . ALA A 1 93 ? 7.508 1.468 -11.434 1.00 93.00 93 ALA A CA 1
ATOM 714 C C . ALA A 1 93 ? 7.370 2.347 -10.180 1.00 93.00 93 ALA A C 1
ATOM 716 O O . ALA A 1 93 ? 6.486 2.098 -9.365 1.00 93.00 93 ALA A O 1
ATOM 717 N N . SER A 1 94 ? 8.155 3.426 -10.081 1.00 93.94 94 SER A N 1
ATOM 718 C CA . SER A 1 94 ? 8.068 4.397 -8.979 1.00 93.94 94 SER A CA 1
ATOM 719 C C . SER A 1 94 ? 6.689 5.059 -8.899 1.00 93.94 94 SER A C 1
ATOM 721 O O . SER A 1 94 ? 6.123 5.169 -7.818 1.00 93.94 94 SER A O 1
ATOM 723 N N . ALA A 1 95 ? 6.101 5.454 -10.032 1.00 94.69 95 ALA A N 1
ATOM 724 C CA . ALA A 1 95 ? 4.772 6.066 -10.043 1.00 94.69 95 ALA A CA 1
ATOM 725 C C . ALA A 1 95 ? 3.673 5.093 -9.575 1.00 94.69 95 ALA A C 1
ATOM 727 O O . ALA A 1 95 ? 2.723 5.496 -8.897 1.00 94.69 95 ALA A O 1
ATOM 728 N N . ILE A 1 96 ? 3.796 3.804 -9.917 1.00 94.00 96 ILE A N 1
ATOM 729 C CA . ILE A 1 96 ? 2.905 2.754 -9.405 1.00 94.00 96 ILE A CA 1
ATOM 730 C C . ILE A 1 96 ? 3.115 2.583 -7.900 1.00 94.00 96 ILE A C 1
ATOM 732 O O . ILE A 1 96 ? 2.137 2.525 -7.155 1.00 94.00 96 ILE A O 1
ATOM 736 N N . GLU A 1 97 ? 4.365 2.533 -7.444 1.00 96.00 97 GLU A N 1
ATOM 737 C CA . GLU A 1 97 ? 4.694 2.396 -6.027 1.00 96.00 97 GLU A CA 1
ATOM 738 C C . GLU A 1 97 ? 4.105 3.534 -5.183 1.00 96.00 97 GLU A C 1
ATOM 740 O O . GLU A 1 97 ? 3.440 3.278 -4.173 1.00 96.00 97 GLU A O 1
ATOM 745 N N . ASP A 1 98 ? 4.282 4.778 -5.629 1.00 94.19 98 ASP A N 1
ATOM 746 C CA . ASP A 1 98 ? 3.767 5.972 -4.960 1.00 94.19 98 ASP A CA 1
ATOM 747 C C . ASP A 1 98 ? 2.239 5.951 -4.889 1.00 94.19 98 ASP A C 1
ATOM 749 O O . ASP A 1 98 ? 1.660 6.111 -3.812 1.00 94.19 98 ASP A O 1
ATOM 753 N N . ARG A 1 99 ? 1.569 5.656 -6.009 1.00 95.62 99 ARG A N 1
ATOM 754 C CA . ARG A 1 99 ? 0.103 5.572 -6.055 1.00 95.62 99 ARG A CA 1
ATOM 755 C C . ARG A 1 99 ? -0.445 4.503 -5.110 1.00 95.62 99 ARG A C 1
ATOM 757 O O . ARG A 1 99 ? -1.377 4.775 -4.356 1.00 95.62 99 ARG A O 1
ATOM 764 N N . VAL A 1 100 ? 0.117 3.296 -5.144 1.00 95.25 100 VAL A N 1
ATOM 765 C CA . VAL A 1 100 ? -0.381 2.179 -4.326 1.00 95.25 100 VAL A CA 1
ATOM 766 C C . VAL A 1 100 ? -0.064 2.405 -2.847 1.00 95.25 100 VAL A C 1
ATOM 768 O O . VAL A 1 100 ? -0.880 2.079 -1.987 1.00 95.25 100 VAL A O 1
ATOM 771 N N . SER A 1 101 ? 1.088 3.002 -2.524 1.00 94.50 101 SER A N 1
ATOM 772 C CA . SER A 1 101 ? 1.405 3.361 -1.137 1.00 94.50 101 SER A CA 1
ATOM 773 C C . SER A 1 101 ? 0.420 4.393 -0.579 1.00 94.50 101 SER A C 1
ATOM 775 O O . SER A 1 101 ? -0.098 4.189 0.519 1.00 94.50 101 SER A O 1
ATOM 777 N N . ALA A 1 102 ? 0.067 5.421 -1.359 1.00 93.81 102 ALA A N 1
ATOM 778 C CA . ALA A 1 102 ? -0.953 6.401 -0.987 1.00 93.81 102 ALA A CA 1
ATOM 779 C C . ALA A 1 102 ? -2.342 5.762 -0.793 1.00 93.81 102 ALA A C 1
ATOM 781 O O . ALA A 1 102 ? -3.060 6.122 0.141 1.00 93.81 102 ALA A O 1
ATOM 782 N N . GLU A 1 103 ? -2.713 4.772 -1.614 1.00 94.69 103 GLU A N 1
ATOM 783 C CA . GLU A 1 103 ? -3.969 4.029 -1.433 1.00 94.69 103 GLU A CA 1
ATOM 784 C C . GLU A 1 103 ? -3.986 3.232 -0.118 1.00 94.69 103 GLU A C 1
ATOM 786 O O . GLU A 1 103 ? -5.004 3.229 0.576 1.00 94.69 103 GLU A O 1
ATOM 791 N N . ILE A 1 104 ? -2.867 2.609 0.278 1.00 93.31 104 ILE A N 1
ATOM 792 C CA . ILE A 1 104 ? -2.758 1.921 1.578 1.00 93.31 104 ILE A CA 1
ATOM 793 C C . ILE A 1 104 ? -2.958 2.908 2.733 1.00 93.31 104 ILE A C 1
ATOM 795 O O . ILE A 1 104 ? -3.700 2.600 3.668 1.00 93.31 104 ILE A O 1
ATOM 799 N N . VAL A 1 105 ? -2.322 4.082 2.671 1.00 93.06 105 VAL A N 1
ATOM 800 C CA . VAL A 1 105 ? -2.460 5.135 3.692 1.00 93.06 105 VAL A CA 1
ATOM 801 C C . VAL A 1 105 ? -3.918 5.576 3.810 1.00 93.06 105 VAL A C 1
ATOM 803 O O . VAL A 1 105 ? -4.489 5.526 4.901 1.00 93.06 105 VAL A O 1
ATOM 806 N N . ALA A 1 106 ? -4.552 5.918 2.686 1.00 91.38 106 ALA A N 1
ATOM 807 C CA . ALA A 1 106 ? -5.945 6.353 2.660 1.00 91.38 106 ALA A CA 1
ATOM 808 C C . ALA A 1 106 ? -6.900 5.262 3.172 1.00 91.38 106 ALA A C 1
ATOM 810 O O . ALA A 1 106 ? -7.793 5.536 3.974 1.00 91.38 106 ALA A O 1
ATOM 811 N N . ALA A 1 107 ? -6.705 4.007 2.758 1.00 90.56 107 ALA A N 1
ATOM 812 C CA . ALA A 1 107 ? -7.513 2.886 3.226 1.00 90.56 107 ALA A CA 1
ATOM 813 C C . ALA A 1 107 ? -7.363 2.662 4.738 1.00 90.56 107 ALA A C 1
ATOM 815 O O . ALA A 1 107 ? -8.357 2.440 5.428 1.00 90.56 107 ALA A O 1
ATOM 816 N N . TYR A 1 108 ? -6.145 2.770 5.270 1.00 90.44 108 TYR A N 1
ATOM 817 C CA . TYR A 1 108 ? -5.889 2.647 6.702 1.00 90.44 108 TYR A CA 1
ATOM 818 C C . TYR A 1 108 ? -6.568 3.769 7.502 1.00 90.44 108 TYR A C 1
ATOM 820 O O . TYR A 1 108 ? -7.261 3.498 8.485 1.00 90.44 108 TYR A O 1
ATOM 828 N N . GLN A 1 109 ? -6.439 5.019 7.053 1.00 87.25 109 GLN A N 1
ATOM 829 C CA . GLN A 1 109 ? -7.098 6.171 7.678 1.00 87.25 109 GLN A CA 1
ATOM 830 C C . GLN A 1 109 ? -8.630 6.054 7.624 1.00 87.25 109 GLN A C 1
ATOM 832 O O . GLN A 1 109 ? -9.310 6.343 8.612 1.00 87.25 109 GLN A O 1
ATOM 837 N N . ASN A 1 110 ? -9.180 5.570 6.506 1.00 86.25 110 ASN A N 1
ATOM 838 C CA . ASN A 1 110 ? -10.615 5.327 6.354 1.00 86.25 110 ASN A CA 1
ATOM 839 C C . ASN A 1 110 ? -11.137 4.278 7.338 1.00 86.25 110 ASN A C 1
ATOM 841 O O . ASN A 1 110 ? -12.258 4.414 7.815 1.00 86.25 110 ASN A O 1
ATOM 845 N N . VAL A 1 111 ? -10.350 3.253 7.672 1.00 84.06 111 VAL A N 1
ATOM 846 C CA . VAL A 1 111 ? -10.746 2.267 8.691 1.00 84.06 111 VAL A CA 1
ATOM 847 C C . VAL A 1 111 ? -10.601 2.836 10.108 1.00 84.06 111 VAL A C 1
ATOM 849 O O . VAL A 1 111 ? -11.417 2.528 10.975 1.00 84.06 111 VAL A O 1
ATOM 852 N N . GLN A 1 112 ? -9.621 3.712 10.353 1.00 77.50 112 GLN A N 1
ATOM 853 C CA . GLN A 1 112 ? -9.452 4.355 11.663 1.00 77.50 112 GLN A CA 1
ATOM 854 C C . GLN A 1 112 ? -10.494 5.443 11.983 1.00 77.50 112 GLN A C 1
ATOM 856 O O . GLN A 1 112 ? -10.777 5.681 13.159 1.00 77.50 112 GLN A O 1
ATOM 861 N N . SER A 1 113 ? -11.043 6.123 10.975 1.00 68.31 113 SER A N 1
ATOM 862 C CA . SER A 1 113 ? -11.870 7.329 11.155 1.00 68.31 113 SER A CA 1
ATOM 863 C C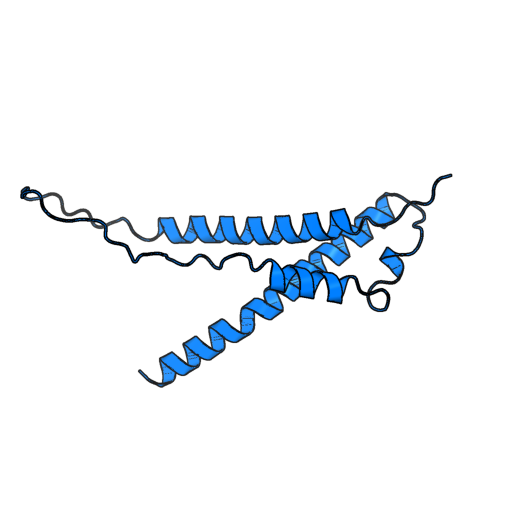 . SER A 1 113 ? -13.306 7.110 11.689 1.00 68.31 113 SER A C 1
ATOM 865 O O . SER A 1 113 ? -13.721 7.885 12.554 1.00 68.31 113 SER A O 1
ATOM 867 N N . PRO A 1 114 ? -14.094 6.102 11.257 1.00 60.62 114 PRO A N 1
ATOM 868 C CA . PRO A 1 114 ? -15.534 6.075 11.541 1.00 60.62 114 PRO A CA 1
ATOM 869 C C . PRO A 1 114 ? -15.899 5.646 12.969 1.00 60.62 114 PRO A C 1
ATOM 871 O O . PRO A 1 114 ? -16.877 6.141 13.518 1.00 60.62 114 PRO A O 1
ATOM 874 N N . PHE A 1 115 ? -15.104 4.803 13.633 1.00 53.91 115 PHE A N 1
ATOM 875 C CA . PHE A 1 115 ? -15.466 4.316 14.974 1.00 53.91 115 PHE A CA 1
ATOM 876 C C . PHE A 1 115 ? -15.271 5.351 16.089 1.00 53.91 115 PHE A C 1
ATOM 878 O O . PHE A 1 115 ? -15.941 5.283 17.118 1.00 53.91 115 PHE A O 1
ATOM 885 N N . LYS A 1 116 ? -14.370 6.325 15.909 1.00 54.47 116 LYS A N 1
ATOM 886 C CA . LYS A 1 116 ? -14.091 7.336 16.941 1.00 54.47 116 LYS A CA 1
ATOM 887 C C . LYS A 1 116 ? -15.151 8.433 16.995 1.00 54.47 116 LYS A C 1
ATOM 889 O O . LYS A 1 116 ? -15.499 8.865 18.087 1.00 54.47 116 LYS A O 1
ATOM 894 N N . ALA A 1 117 ? -15.674 8.865 15.848 1.00 59.34 117 ALA A N 1
ATOM 895 C CA . ALA A 1 117 ? -16.682 9.922 15.797 1.00 59.34 117 ALA A CA 1
ATOM 896 C C . ALA A 1 117 ? -18.048 9.428 16.295 1.00 59.34 117 ALA A C 1
ATOM 898 O O . ALA A 1 117 ? -18.658 10.078 17.137 1.00 59.34 117 ALA A O 1
ATOM 899 N N . GLU A 1 118 ? -18.480 8.242 15.858 1.00 60.72 118 GLU A N 1
ATOM 900 C CA . GLU A 1 118 ? -19.805 7.707 16.194 1.00 60.72 118 GLU A CA 1
ATOM 901 C C . GLU A 1 118 ? -19.942 7.373 17.691 1.00 60.72 118 GLU A C 1
ATOM 903 O O . GLU A 1 118 ? -20.964 7.670 18.306 1.00 60.72 118 GLU A O 1
ATOM 908 N N . ILE A 1 119 ? -18.900 6.814 18.321 1.00 61.50 119 ILE A N 1
ATOM 909 C CA . ILE A 1 119 ? -18.910 6.515 19.764 1.00 61.50 119 ILE A CA 1
ATOM 910 C C . ILE A 1 119 ? -18.922 7.803 20.596 1.00 61.50 119 ILE A C 1
ATOM 912 O O . ILE A 1 119 ? -19.665 7.884 21.573 1.00 61.50 119 ILE A O 1
ATOM 916 N N . VAL A 1 120 ? -18.131 8.809 20.211 1.00 61.06 120 VAL A N 1
ATOM 917 C CA . VAL A 1 120 ? -18.083 10.107 20.905 1.00 61.06 120 VAL A CA 1
ATOM 918 C C . VAL A 1 120 ? -19.402 10.861 20.747 1.00 61.06 120 VAL A C 1
ATOM 920 O O . VAL A 1 120 ? -19.915 11.401 21.723 1.00 61.06 120 VAL A O 1
ATOM 923 N N . GLU A 1 121 ? -19.996 10.855 19.555 1.00 64.62 121 GLU A N 1
ATOM 924 C CA . GLU A 1 121 ? -21.296 11.481 19.305 1.00 64.62 121 GLU A CA 1
ATOM 925 C C . GLU A 1 121 ? -22.413 10.791 20.098 1.00 64.62 121 GLU A C 1
ATOM 927 O O . GLU A 1 121 ? -23.233 11.457 20.728 1.00 64.62 121 GLU A O 1
ATOM 932 N N . ARG A 1 122 ? -22.39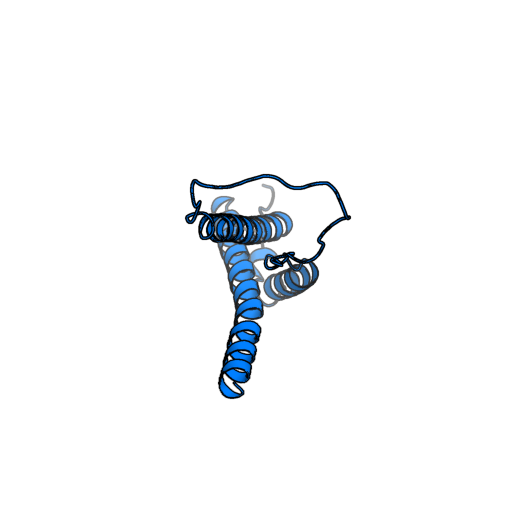4 9.456 20.169 1.00 63.94 122 ARG A N 1
ATOM 933 C CA . ARG A 1 122 ? -23.365 8.684 20.952 1.00 63.94 122 ARG A CA 1
ATOM 934 C C . ARG A 1 122 ? -23.205 8.876 22.464 1.00 63.94 122 ARG A C 1
ATOM 936 O O . ARG A 1 122 ? -24.208 8.894 23.169 1.00 63.94 122 ARG A O 1
ATOM 943 N N . LEU A 1 123 ? -21.977 9.039 22.962 1.00 63.72 123 LEU A N 1
ATOM 944 C CA . LEU A 1 123 ? -21.705 9.385 24.365 1.00 63.72 123 LEU A CA 1
ATOM 945 C C . LEU A 1 123 ? -22.151 10.813 24.700 1.00 63.72 123 LEU A C 1
ATOM 947 O O . LEU A 1 123 ? -22.764 11.020 25.743 1.00 63.72 123 LEU A O 1
ATOM 951 N N . ASN A 1 124 ? -21.918 11.773 23.804 1.00 63.97 124 ASN A N 1
ATOM 952 C CA . ASN A 1 124 ? -22.376 13.154 23.977 1.00 63.97 124 ASN A CA 1
ATOM 953 C C . ASN A 1 124 ? -23.906 13.292 23.952 1.00 63.97 124 ASN A C 1
ATOM 955 O O . ASN A 1 124 ? -24.427 14.246 24.512 1.00 63.97 124 ASN A O 1
ATOM 959 N N . GLN A 1 125 ? -24.637 12.363 23.331 1.00 70.25 125 GLN A N 1
ATOM 960 C CA . GLN A 1 125 ? -26.106 12.339 23.380 1.00 70.25 125 GLN A CA 1
ATOM 961 C C . GLN A 1 125 ? -26.678 11.748 24.685 1.00 70.25 125 GLN A C 1
ATOM 963 O O . GLN A 1 125 ? -27.893 11.778 24.880 1.00 70.25 125 GLN A O 1
ATOM 968 N N . LEU A 1 126 ? -25.837 11.180 25.558 1.00 67.69 126 LEU A N 1
ATOM 969 C CA . LEU A 1 126 ? -26.239 10.530 26.814 1.00 67.69 126 LEU A CA 1
ATOM 970 C C . LEU A 1 126 ? -25.821 11.309 28.077 1.00 67.69 126 LEU A C 1
ATOM 972 O O . LEU A 1 126 ? -26.125 10.853 29.182 1.00 67.69 126 LEU A O 1
ATOM 976 N N . LEU A 1 127 ? -25.136 12.446 27.918 1.00 54.41 127 LEU A N 1
ATOM 977 C CA . LEU A 1 127 ? -24.734 13.387 28.973 1.00 54.41 127 LEU A CA 1
ATOM 978 C C . LEU A 1 127 ? -25.560 14.674 28.874 1.00 54.41 127 LEU A C 1
ATOM 980 O O . LEU A 1 127 ? -25.860 15.242 29.947 1.00 54.41 127 LEU A O 1
#